Protein AF-A0A959E9D9-F1 (afdb_monomer_lite)

Foldseek 3Di:
DDPPDDPQLVVCVQVVVFAPDDDPPDPDGGRQVNWDKDKFAQDPDDCSQQWIKIWTDDPVQDDPFAGKIFIWGDDPPHIDTDKIFGFYWDDWADDVPDPDTKTWGWGWDDFPDDLPPPPGGFTKIWTWIWDQDPVVRFTATDWTDWIATPNDTGDCVPVTVVVNVVVRVPNPRMD

Structure (mmCIF, N/CA/C/O backbone):
data_AF-A0A959E9D9-F1
#
_entry.id   AF-A0A959E9D9-F1
#
loop_
_atom_site.group_PDB
_atom_site.id
_atom_site.type_symbol
_atom_site.label_atom_id
_atom_site.label_alt_id
_atom_site.label_comp_id
_atom_site.label_asym_id
_atom_site.label_entity_id
_atom_site.label_seq_id
_atom_site.pdbx_PDB_ins_code
_atom_site.Cartn_x
_atom_site.Cartn_y
_atom_site.Cartn_z
_atom_site.occupancy
_atom_site.B_iso_or_equiv
_atom_site.auth_seq_id
_atom_site.auth_comp_id
_atom_site.auth_asym_id
_atom_site.auth_atom_id
_atom_site.pdbx_PDB_model_num
ATOM 1 N N . MET A 1 1 ? -33.195 13.379 8.099 1.00 30.41 1 MET A N 1
ATOM 2 C CA . MET A 1 1 ? -32.981 11.938 7.847 1.00 30.41 1 MET A CA 1
ATOM 3 C C . MET A 1 1 ? -31.509 11.658 8.097 1.00 30.41 1 MET A C 1
ATOM 5 O O . MET A 1 1 ? -30.686 12.146 7.337 1.00 30.41 1 MET A O 1
ATOM 9 N N . ALA A 1 2 ? -31.163 11.008 9.209 1.00 30.78 2 ALA A N 1
ATOM 10 C CA . ALA A 1 2 ? -29.774 10.688 9.528 1.00 30.78 2 ALA A CA 1
ATOM 11 C C . ALA A 1 2 ? -29.370 9.445 8.725 1.00 30.78 2 ALA A C 1
ATOM 13 O O . ALA A 1 2 ? -29.874 8.355 8.986 1.00 30.78 2 ALA A O 1
ATOM 14 N N . GLN A 1 3 ? -28.518 9.611 7.712 1.00 37.19 3 GLN A N 1
ATOM 15 C CA . GLN A 1 3 ? -27.861 8.474 7.079 1.00 37.19 3 GLN A CA 1
ATOM 16 C C . GLN A 1 3 ? -26.913 7.870 8.116 1.00 37.19 3 GLN A C 1
ATOM 18 O O . GLN A 1 3 ? -25.918 8.484 8.489 1.00 37.19 3 GLN A O 1
ATOM 23 N N . THR A 1 4 ? -27.235 6.679 8.616 1.00 38.19 4 THR A N 1
ATOM 24 C CA . THR A 1 4 ? -26.254 5.803 9.258 1.00 38.19 4 THR A CA 1
ATOM 25 C C . THR A 1 4 ? -25.116 5.591 8.268 1.00 38.19 4 THR A C 1
ATOM 27 O O . THR A 1 4 ? -25.266 4.831 7.313 1.00 38.19 4 THR A O 1
ATOM 30 N N . GLY A 1 5 ? -24.005 6.306 8.455 1.00 55.31 5 GLY A N 1
ATOM 31 C CA . GLY A 1 5 ? -22.791 6.085 7.680 1.00 55.31 5 GLY A CA 1
ATOM 32 C C . GLY A 1 5 ? -22.364 4.622 7.783 1.00 55.31 5 GLY A C 1
ATOM 33 O O . GLY A 1 5 ? -22.582 3.972 8.814 1.00 55.31 5 GLY A O 1
ATOM 34 N N . SER A 1 6 ? -21.773 4.108 6.704 1.00 78.69 6 SER A N 1
ATOM 35 C CA . SER A 1 6 ? -21.147 2.782 6.676 1.00 78.69 6 SER A CA 1
ATOM 36 C C . SER A 1 6 ? -20.211 2.584 7.886 1.00 78.69 6 SER A C 1
ATOM 38 O O . SER A 1 6 ? -19.770 3.557 8.511 1.00 78.69 6 SER A O 1
ATOM 40 N N . PHE A 1 7 ? -19.944 1.334 8.279 1.00 86.00 7 PHE A N 1
ATOM 41 C CA . PHE A 1 7 ? -19.029 1.036 9.393 1.00 86.00 7 PHE A CA 1
ATOM 42 C C . PHE A 1 7 ? -17.689 1.772 9.223 1.00 86.00 7 PHE A C 1
ATOM 44 O O . PHE A 1 7 ? -17.196 2.385 10.167 1.00 86.00 7 PHE A O 1
ATOM 51 N N . GLU A 1 8 ? -17.194 1.803 7.993 1.00 87.62 8 GLU A N 1
ATOM 52 C CA . GLU A 1 8 ? -15.990 2.477 7.541 1.00 87.62 8 GLU A CA 1
ATOM 53 C C . GLU A 1 8 ? -16.077 3.989 7.758 1.00 87.62 8 GLU A C 1
ATOM 55 O O . GLU A 1 8 ? -15.164 4.571 8.329 1.00 87.62 8 GLU A O 1
ATOM 60 N N . SER A 1 9 ? -17.182 4.642 7.389 1.00 87.38 9 SER A N 1
ATOM 61 C CA . SER A 1 9 ? -17.342 6.086 7.615 1.00 87.38 9 SER A CA 1
ATOM 62 C C . SER A 1 9 ? -17.269 6.444 9.101 1.00 87.38 9 SER A C 1
ATOM 64 O O . SER A 1 9 ? -16.521 7.339 9.474 1.00 87.38 9 SER A O 1
ATOM 66 N N . ARG A 1 10 ? -17.980 5.705 9.964 1.00 88.12 10 ARG A N 1
ATOM 67 C CA . ARG A 1 10 ? -17.953 5.945 11.422 1.00 88.12 10 ARG A CA 1
ATOM 68 C C . ARG A 1 10 ? -16.567 5.710 12.016 1.00 88.12 10 ARG A C 1
ATOM 70 O O . ARG A 1 10 ? -16.141 6.434 12.911 1.00 88.12 10 ARG A O 1
ATOM 77 N N . LEU A 1 11 ? -15.871 4.692 11.518 1.00 89.62 11 LEU A N 1
ATOM 78 C CA . LEU A 1 11 ? -14.514 4.386 11.939 1.00 89.62 11 LEU A CA 1
ATOM 79 C C . LEU A 1 11 ? -13.534 5.480 11.494 1.00 89.62 11 LEU A C 1
ATOM 81 O O . LEU A 1 11 ? -12.733 5.929 12.304 1.00 89.62 11 LEU A O 1
ATOM 85 N N . ALA A 1 12 ? -13.637 5.967 10.256 1.00 89.69 12 ALA A N 1
ATOM 86 C CA . ALA A 1 12 ? -12.811 7.061 9.747 1.00 89.69 12 ALA A CA 1
ATOM 87 C C . ALA A 1 12 ? -12.989 8.357 10.557 1.00 89.69 12 ALA A C 1
ATOM 89 O O . ALA A 1 12 ? -11.994 9.009 10.873 1.00 89.69 12 ALA A O 1
ATOM 90 N N . GLU A 1 13 ? -14.225 8.693 10.950 1.00 87.75 13 GLU A N 1
ATOM 91 C CA . GLU A 1 13 ? -14.510 9.817 11.859 1.00 87.75 13 GLU A CA 1
ATOM 92 C C . GLU A 1 13 ? -13.829 9.620 13.213 1.00 87.75 13 GLU A C 1
ATOM 94 O O . GLU A 1 13 ? -13.160 10.522 13.710 1.00 87.75 13 GLU A O 1
ATOM 99 N N . GLN A 1 14 ? -13.963 8.425 13.801 1.00 89.00 14 GLN A N 1
ATOM 100 C CA . GLN A 1 14 ? -13.348 8.100 15.089 1.00 89.00 14 GLN A CA 1
ATOM 101 C C . GLN A 1 14 ? -11.816 8.197 15.039 1.00 89.00 14 GLN A C 1
ATOM 103 O O . GLN A 1 14 ? -11.190 8.574 16.029 1.00 89.00 14 GLN A O 1
ATOM 108 N N . LEU A 1 15 ? -11.216 7.852 13.900 1.00 89.56 15 LEU A N 1
ATOM 109 C CA . LEU A 1 15 ? -9.775 7.931 13.665 1.00 89.56 15 LEU A CA 1
ATOM 110 C C . LEU A 1 15 ? -9.297 9.345 13.296 1.00 89.56 15 LEU A C 1
ATOM 112 O O . LEU A 1 15 ? -8.093 9.555 13.178 1.00 89.56 15 LEU A O 1
ATOM 116 N N . GLY A 1 16 ? -10.211 10.303 13.107 1.00 86.56 16 GLY A N 1
ATOM 117 C CA . GLY A 1 16 ? -9.882 11.666 12.686 1.00 86.56 16 GLY A CA 1
ATOM 118 C C . GLY A 1 16 ? -9.413 11.776 11.232 1.00 86.56 16 GLY A C 1
ATOM 119 O O . GLY A 1 16 ? -8.818 12.783 10.867 1.00 86.56 16 GLY A O 1
ATOM 120 N N . LEU A 1 17 ? -9.676 10.764 10.397 1.00 86.12 17 LEU A N 1
ATOM 121 C CA . LEU A 1 17 ? -9.288 10.745 8.978 1.00 86.12 17 LEU A CA 1
ATOM 122 C C . LEU A 1 17 ? -10.209 11.599 8.097 1.00 86.12 17 LEU A C 1
ATOM 124 O O . LEU A 1 17 ? -9.895 11.902 6.948 1.00 86.12 17 LEU A O 1
ATOM 128 N N . CYS A 1 18 ? -11.362 11.981 8.624 1.00 82.31 18 CYS A N 1
ATOM 129 C CA . CYS A 1 18 ? -12.254 12.961 8.034 1.00 82.31 18 CYS A CA 1
ATOM 130 C C . CYS A 1 18 ? -12.817 13.834 9.148 1.00 82.31 18 CYS A C 1
ATOM 132 O O . CYS A 1 18 ? -13.079 13.373 10.262 1.00 82.31 18 CYS A O 1
ATOM 134 N N . THR A 1 19 ? -12.985 15.113 8.845 1.00 69.06 19 THR A N 1
ATOM 135 C CA . THR A 1 19 ? -13.473 16.114 9.785 1.00 69.06 19 THR A CA 1
ATOM 136 C C . THR A 1 19 ? -14.861 16.540 9.341 1.00 69.06 19 THR A C 1
ATOM 138 O O . THR A 1 19 ? -15.064 16.964 8.211 1.00 69.06 19 THR A O 1
ATOM 141 N N . ASN A 1 20 ? -15.841 16.422 10.238 1.00 64.38 20 ASN A N 1
ATOM 142 C CA . ASN A 1 20 ? -17.192 16.951 10.014 1.00 64.38 20 ASN A CA 1
ATOM 143 C C . ASN A 1 20 ? -17.348 18.389 10.542 1.00 64.38 20 ASN A C 1
ATOM 145 O O . ASN A 1 20 ? -18.356 19.036 10.273 1.00 64.38 20 ASN A O 1
ATOM 149 N N . ASN A 1 21 ? -16.352 18.896 11.276 1.00 57.88 21 ASN A N 1
ATOM 150 C CA . ASN A 1 21 ? -16.367 20.215 11.902 1.00 57.88 21 ASN A CA 1
ATOM 151 C C . ASN A 1 21 ? -15.117 21.009 11.507 1.00 57.88 21 ASN A C 1
ATOM 153 O O . ASN A 1 21 ? -14.018 20.458 11.485 1.00 57.88 21 ASN A O 1
ATOM 157 N N . ARG A 1 22 ? -15.284 22.314 11.258 1.00 53.88 22 ARG A N 1
ATOM 158 C CA . ARG A 1 22 ? -14.167 23.255 11.083 1.00 53.88 22 ARG A CA 1
ATOM 159 C C . ARG A 1 22 ? -13.361 23.326 12.378 1.00 53.88 22 ARG A C 1
ATOM 161 O O . ARG A 1 22 ? -13.858 23.837 13.380 1.00 53.88 22 ARG A O 1
ATOM 168 N N . THR A 1 23 ? -12.125 22.844 12.370 1.00 50.72 23 THR A N 1
ATOM 169 C CA . THR A 1 23 ? -11.137 23.208 13.394 1.00 50.72 23 THR A CA 1
ATOM 170 C C . 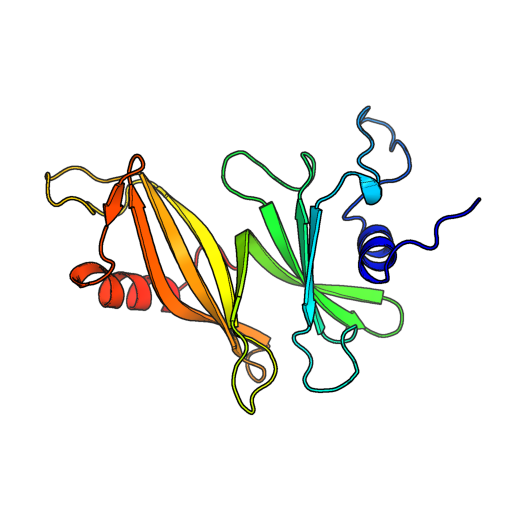THR A 1 23 ? -10.549 24.577 13.064 1.00 50.72 23 THR A C 1
ATOM 172 O O . THR A 1 23 ? -10.254 24.868 11.906 1.00 50.72 23 THR A O 1
ATOM 175 N N . ALA A 1 24 ? -10.398 25.436 14.075 1.00 40.12 24 ALA A N 1
ATOM 176 C CA . ALA A 1 24 ? -9.876 26.790 13.905 1.00 40.12 24 ALA A CA 1
ATOM 177 C C . ALA A 1 24 ? -8.506 26.770 13.198 1.00 40.12 24 ALA A C 1
ATOM 179 O O . ALA A 1 24 ? -7.568 26.149 13.692 1.00 40.12 24 ALA A O 1
ATOM 180 N N . GLY A 1 25 ? -8.409 27.440 12.044 1.00 53.47 25 GLY A N 1
ATOM 181 C CA . GLY A 1 25 ? -7.183 27.544 11.240 1.00 53.47 25 GLY A CA 1
ATOM 182 C C . GLY A 1 25 ? -7.201 26.796 9.901 1.00 53.47 25 GLY A C 1
ATOM 183 O O . GLY A 1 25 ? -6.337 27.070 9.077 1.00 53.47 25 GLY A O 1
ATOM 184 N N . ASN A 1 26 ? -8.188 25.926 9.649 1.00 49.91 26 ASN A N 1
ATOM 185 C CA . ASN A 1 26 ? -8.424 25.311 8.337 1.00 49.91 26 ASN A CA 1
ATOM 186 C C . ASN A 1 26 ? -9.876 25.553 7.899 1.00 49.91 26 ASN A C 1
ATOM 188 O O . ASN A 1 26 ? -10.818 25.093 8.544 1.00 49.91 26 ASN A O 1
ATOM 192 N N . ASP A 1 27 ? -10.062 26.271 6.789 1.00 56.91 27 ASP A N 1
ATOM 193 C CA . ASP A 1 27 ? -11.394 26.598 6.253 1.00 56.91 27 ASP A CA 1
ATOM 194 C C . ASP A 1 27 ? -12.063 25.437 5.500 1.00 56.91 27 ASP A C 1
ATOM 196 O O . ASP A 1 27 ? -13.257 25.503 5.186 1.00 56.91 27 ASP A O 1
ATOM 200 N N . TYR A 1 28 ? -11.316 24.364 5.236 1.00 57.44 28 TYR A N 1
ATOM 201 C CA . TYR A 1 28 ? -11.793 23.198 4.503 1.00 57.44 28 TYR A CA 1
ATOM 202 C C . TYR A 1 28 ? -12.196 22.080 5.468 1.00 57.44 28 TYR A C 1
ATOM 204 O O . TYR A 1 28 ? -11.437 21.681 6.345 1.00 57.44 28 TYR A O 1
ATOM 212 N N . VAL A 1 29 ? -13.430 21.603 5.306 1.00 70.06 29 VAL A N 1
ATOM 213 C CA . VAL A 1 29 ? -14.004 20.458 6.021 1.00 70.06 29 VAL A CA 1
ATOM 214 C C . VAL A 1 29 ? -14.207 19.373 4.985 1.00 70.06 29 VAL A C 1
ATOM 216 O O . VAL A 1 29 ? -14.936 19.598 4.017 1.00 70.06 29 VAL A O 1
ATOM 219 N N . TYR A 1 30 ? -13.589 18.215 5.193 1.00 75.56 30 TYR A N 1
ATOM 220 C CA . TYR A 1 30 ? -13.782 17.053 4.333 1.00 75.56 30 TYR A CA 1
ATOM 221 C C . TYR A 1 30 ? -14.583 16.005 5.105 1.00 75.56 30 TYR A C 1
ATOM 223 O O . TYR A 1 30 ? -13.992 15.134 5.756 1.00 75.56 30 TYR A O 1
ATOM 231 N N . PRO A 1 31 ? -15.929 16.092 5.076 1.00 80.25 31 PRO A N 1
ATOM 232 C CA . PRO A 1 31 ? -16.764 15.091 5.717 1.00 80.25 31 PRO A CA 1
ATOM 233 C C . PRO A 1 31 ? -16.515 13.735 5.061 1.00 80.25 31 PRO A C 1
ATOM 235 O O . PRO A 1 31 ? -16.206 13.654 3.872 1.00 80.25 31 PRO A O 1
ATOM 238 N N . CYS A 1 32 ? -16.699 12.643 5.801 1.00 81.62 32 CYS A N 1
ATOM 239 C CA . CYS A 1 32 ? -16.374 11.310 5.281 1.00 81.62 32 CYS A CA 1
ATOM 240 C C . CYS A 1 32 ? -17.194 10.914 4.048 1.00 81.62 32 CYS A C 1
ATOM 242 O O . CYS A 1 32 ? -16.777 10.043 3.293 1.00 81.62 32 CYS A O 1
ATOM 244 N N . SER A 1 33 ? -18.341 11.560 3.821 1.00 79.75 33 SER A N 1
ATOM 245 C CA . SER A 1 33 ? -19.141 11.419 2.600 1.00 79.75 33 SER A CA 1
ATOM 246 C C . SER A 1 33 ? -18.443 11.944 1.338 1.00 79.75 33 SER A C 1
ATOM 248 O O . SER A 1 33 ? -18.842 11.582 0.235 1.00 79.75 33 SER A O 1
ATOM 250 N N . GLN A 1 34 ? -17.420 12.787 1.487 1.00 81.19 34 GLN A N 1
ATOM 251 C CA . GLN A 1 34 ? -16.591 13.325 0.405 1.00 81.19 34 GLN A CA 1
ATOM 252 C C . GLN A 1 34 ? -15.221 12.639 0.308 1.00 81.19 34 GLN A C 1
ATOM 254 O O . GLN A 1 34 ? -14.480 12.886 -0.642 1.00 81.19 34 GLN A O 1
ATOM 259 N N . CYS A 1 35 ? -14.883 11.765 1.258 1.00 84.50 35 CYS A N 1
ATOM 260 C CA . CYS A 1 35 ? -13.661 10.972 1.218 1.00 84.50 35 CYS A CA 1
ATOM 261 C C . CYS A 1 35 ? -13.908 9.653 0.482 1.00 84.50 35 CYS A C 1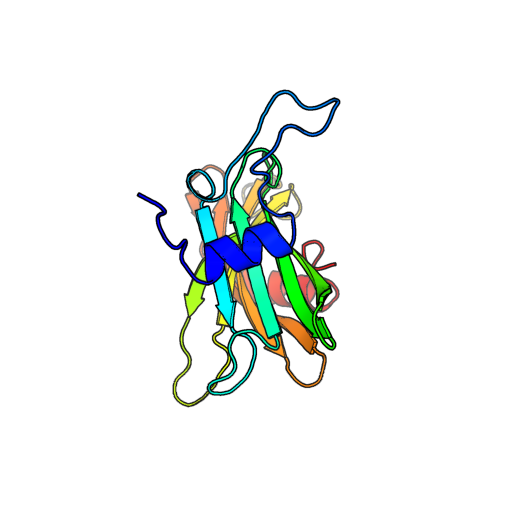
ATOM 263 O O . CYS A 1 35 ? -14.923 8.990 0.688 1.00 84.50 35 CYS A O 1
ATOM 265 N N . THR A 1 36 ? -12.938 9.204 -0.317 1.00 88.69 36 THR A N 1
ATOM 266 C CA . THR A 1 36 ? -12.924 7.795 -0.742 1.00 88.69 36 THR A CA 1
ATOM 267 C C . THR A 1 36 ? -12.220 6.983 0.333 1.00 88.69 36 THR A C 1
ATOM 269 O O . THR A 1 36 ? -11.016 7.134 0.525 1.00 88.69 36 THR A O 1
ATOM 272 N N . LEU A 1 37 ? -12.963 6.134 1.038 1.00 89.50 37 LEU A N 1
ATOM 273 C CA . LEU A 1 37 ? -12.425 5.301 2.111 1.00 89.50 37 LEU A CA 1
ATOM 274 C C . LEU A 1 37 ? -12.104 3.903 1.583 1.00 89.50 37 LEU A C 1
ATOM 276 O O . LEU A 1 37 ? -12.952 3.253 0.975 1.00 89.50 37 LEU A O 1
ATOM 280 N N . GLN A 1 38 ? -10.887 3.438 1.837 1.00 93.19 38 GLN A N 1
ATOM 281 C CA . GLN A 1 38 ? -10.482 2.052 1.638 1.00 93.19 38 GLN A CA 1
ATOM 282 C C . GLN A 1 38 ? -10.291 1.406 3.003 1.00 93.19 38 GLN A C 1
ATOM 284 O O . GLN A 1 38 ? -9.594 1.951 3.859 1.00 93.19 38 GLN A O 1
ATOM 289 N N . PHE A 1 39 ? -10.907 0.244 3.197 1.00 92.62 39 PHE A N 1
ATOM 290 C CA . PHE A 1 39 ? -10.815 -0.538 4.421 1.00 92.62 39 PHE A CA 1
ATOM 291 C C . PHE A 1 39 ? -10.446 -1.977 4.072 1.00 92.62 39 PHE A C 1
ATOM 293 O O . PHE A 1 39 ? -11.105 -2.620 3.254 1.00 92.62 39 PHE A O 1
ATOM 300 N N . VAL A 1 40 ? -9.397 -2.495 4.707 1.00 91.50 40 VAL A N 1
ATOM 301 C CA . VAL A 1 40 ? -8.967 -3.886 4.548 1.00 91.50 40 VAL A CA 1
ATOM 302 C C . VAL A 1 40 ? -8.769 -4.492 5.922 1.00 91.50 40 VAL A C 1
ATOM 304 O O . VAL A 1 40 ? -7.872 -4.091 6.661 1.00 91.50 40 VAL A O 1
ATOM 307 N N . SER A 1 41 ? -9.571 -5.499 6.259 1.00 91.31 41 SER A N 1
ATOM 308 C CA . SER A 1 41 ? -9.333 -6.250 7.486 1.00 91.31 41 SER A CA 1
ATOM 309 C C . SER A 1 41 ? -8.066 -7.099 7.367 1.00 91.31 41 SER A C 1
ATOM 311 O O . SER A 1 41 ? -7.878 -7.833 6.393 1.00 91.31 41 SER A O 1
ATOM 313 N N . LEU A 1 42 ? -7.208 -6.995 8.380 1.00 90.38 42 LEU A N 1
ATOM 314 C CA . LEU A 1 42 ? -5.978 -7.775 8.522 1.00 90.38 42 LEU A CA 1
ATOM 315 C C . LEU A 1 42 ? -6.090 -8.847 9.612 1.00 90.38 42 LEU A C 1
ATOM 317 O O . LEU A 1 42 ? -5.222 -9.716 9.728 1.00 90.38 42 LEU A O 1
ATOM 321 N N . SER A 1 43 ? -7.161 -8.801 10.401 1.00 84.19 43 SER A N 1
ATOM 322 C CA . SER A 1 43 ? -7.506 -9.846 11.354 1.00 84.19 43 SER A CA 1
ATOM 323 C C . SER A 1 43 ? -7.992 -11.106 10.637 1.00 84.19 43 SER A C 1
ATOM 325 O O . SER A 1 43 ? -8.838 -11.023 9.745 1.00 84.19 43 SER A O 1
ATOM 327 N N . PRO A 1 44 ? -7.529 -12.299 11.039 1.00 70.81 44 PRO A N 1
ATOM 328 C CA . PRO A 1 44 ? -8.161 -13.539 10.613 1.00 70.81 44 PRO A CA 1
ATOM 329 C C . PRO A 1 44 ? -9.559 -13.679 11.251 1.00 70.81 44 PRO A C 1
ATOM 331 O O . PRO A 1 44 ? -9.724 -13.471 12.452 1.00 70.81 44 PRO A O 1
ATOM 334 N N . GLY A 1 45 ? -10.567 -14.071 10.465 1.00 68.62 45 GLY A N 1
ATOM 335 C CA . GLY A 1 45 ? -11.911 -14.412 10.963 1.00 68.62 45 GLY A CA 1
ATOM 336 C C . GLY A 1 45 ? -12.951 -13.277 10.940 1.00 68.62 45 GLY A C 1
ATOM 337 O O . GLY A 1 45 ? -12.919 -12.407 10.078 1.00 68.62 45 GLY A O 1
ATOM 338 N N . GLN A 1 46 ? -13.926 -13.328 11.862 1.00 65.31 46 GLN A N 1
ATOM 339 C CA . GLN A 1 46 ? -15.133 -12.472 11.877 1.00 65.31 46 GLN A CA 1
ATOM 340 C C . GLN A 1 46 ? -14.993 -11.149 12.657 1.00 65.31 46 GLN A C 1
ATOM 342 O O . GLN A 1 46 ? -15.992 -10.475 12.892 1.00 65.31 46 GLN A O 1
ATOM 347 N N . GLN A 1 47 ? -13.786 -10.767 13.084 1.00 80.12 47 GLN A N 1
ATOM 348 C CA . GLN A 1 47 ? -13.559 -9.532 13.852 1.00 80.12 47 GLN A CA 1
ATOM 349 C C . GLN A 1 47 ? -12.767 -8.510 13.028 1.00 80.12 47 GLN A C 1
ATOM 351 O O . GLN A 1 47 ? -11.568 -8.319 13.265 1.00 80.12 47 GLN A O 1
ATOM 356 N N . PRO A 1 48 ? -13.408 -7.874 12.026 1.00 78.12 48 PRO A N 1
ATOM 357 C CA . PRO A 1 48 ? -12.695 -7.058 11.060 1.00 78.12 48 PRO A CA 1
ATOM 358 C C . PRO A 1 48 ? -12.095 -5.784 11.660 1.00 78.12 48 PRO A C 1
ATOM 360 O O . PRO A 1 48 ? -11.132 -5.258 11.111 1.00 78.12 48 PRO A O 1
ATOM 363 N N . ASP A 1 49 ? -12.628 -5.323 12.792 1.00 82.69 49 ASP A N 1
ATOM 364 C CA . ASP A 1 49 ? -12.254 -4.093 13.486 1.00 82.69 49 ASP A CA 1
ATOM 365 C C . ASP A 1 49 ? -11.028 -4.240 14.403 1.00 82.69 49 ASP A C 1
ATOM 367 O O . ASP A 1 49 ? -10.503 -3.245 14.883 1.00 82.69 49 ASP A O 1
ATOM 371 N N . GLN A 1 50 ? -10.537 -5.453 14.669 1.00 90.31 50 GLN A N 1
ATOM 372 C CA . GLN A 1 50 ? -9.419 -5.647 15.609 1.00 90.31 50 GLN A CA 1
ATOM 373 C C . GLN A 1 50 ? -8.068 -5.199 15.040 1.00 90.31 50 GLN A C 1
ATOM 375 O O . GLN A 1 50 ? -7.224 -4.668 15.766 1.00 90.31 50 GLN A O 1
ATOM 380 N N . LEU A 1 51 ? -7.860 -5.421 13.745 1.00 92.19 51 LEU A N 1
ATOM 381 C CA . LEU A 1 51 ? -6.645 -5.079 13.025 1.00 92.19 51 LEU A CA 1
ATOM 382 C C . LEU A 1 51 ? -7.011 -4.857 11.560 1.00 92.19 51 LEU A C 1
ATOM 384 O O . LEU A 1 51 ? -7.519 -5.765 10.898 1.00 92.19 51 LEU A O 1
ATOM 388 N N . PHE A 1 52 ? -6.758 -3.660 11.053 1.00 93.56 52 PHE A N 1
ATOM 389 C CA . PHE A 1 52 ? -7.152 -3.278 9.703 1.00 93.56 52 PHE A CA 1
ATOM 390 C C . PHE A 1 52 ? -6.215 -2.221 9.137 1.00 93.56 52 PHE A C 1
ATOM 392 O O . PHE A 1 52 ? -5.616 -1.452 9.881 1.00 93.56 52 PHE A O 1
ATOM 399 N N . LEU A 1 53 ? -6.113 -2.178 7.816 1.00 94.25 53 LEU A N 1
ATOM 400 C CA . LEU A 1 53 ? -5.578 -1.044 7.078 1.00 94.25 53 LEU A CA 1
ATOM 401 C C . LEU A 1 53 ? -6.735 -0.120 6.699 1.00 94.25 53 LEU A C 1
ATOM 403 O O . LEU A 1 53 ? -7.771 -0.593 6.222 1.00 94.25 53 LEU A O 1
ATOM 407 N N . MET A 1 54 ? -6.531 1.184 6.859 1.00 94.06 54 MET A N 1
ATOM 408 C CA . MET A 1 54 ? -7.449 2.204 6.376 1.00 94.06 54 MET A CA 1
ATOM 409 C C . MET A 1 54 ? -6.707 3.302 5.618 1.00 94.06 54 MET A C 1
ATOM 411 O O . MET A 1 54 ? -5.715 3.830 6.108 1.00 94.06 54 MET A O 1
ATOM 415 N N . GLU A 1 55 ? -7.200 3.657 4.436 1.00 93.38 55 GLU A N 1
ATOM 416 C CA . GLU A 1 55 ? -6.755 4.825 3.669 1.00 93.38 55 GLU A CA 1
ATOM 417 C C . GLU A 1 55 ? -7.973 5.713 3.421 1.00 93.38 55 GLU A C 1
ATOM 419 O O . GLU A 1 55 ? -8.989 5.253 2.896 1.00 93.38 55 GLU A O 1
ATOM 424 N N . ALA A 1 56 ? -7.877 6.984 3.799 1.00 89.94 56 ALA A N 1
ATOM 425 C CA . ALA A 1 56 ? -8.875 7.986 3.460 1.00 89.94 56 ALA A CA 1
ATOM 426 C C . ALA A 1 56 ? -8.305 8.885 2.370 1.00 89.94 56 ALA A C 1
ATOM 428 O O . ALA A 1 56 ? -7.318 9.580 2.590 1.00 89.94 56 ALA A O 1
ATOM 429 N N . ARG A 1 57 ? -8.920 8.888 1.187 1.00 88.81 57 ARG A N 1
ATOM 430 C CA . ARG A 1 57 ? -8.525 9.809 0.124 1.00 88.81 57 ARG A CA 1
ATO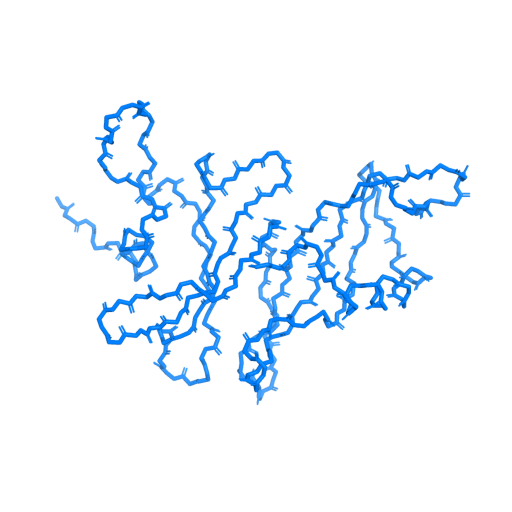M 431 C C . ARG A 1 57 ? -9.300 11.098 0.234 1.00 88.81 57 ARG A C 1
ATOM 433 O O . ARG A 1 57 ? -10.494 11.135 -0.069 1.00 88.81 57 ARG A O 1
ATOM 440 N N . SER A 1 58 ? -8.590 12.136 0.633 1.00 83.44 58 SER A N 1
ATOM 441 C CA . SER A 1 58 ? -9.045 13.518 0.645 1.00 83.44 58 SER A CA 1
ATOM 442 C C . SER A 1 58 ? -7.835 14.436 0.459 1.00 83.44 58 SER A C 1
ATOM 444 O O . SER A 1 58 ? -6.705 13.986 0.655 1.00 83.44 58 SER A O 1
ATOM 446 N N . PRO A 1 59 ? -8.036 15.716 0.115 1.00 81.06 59 PRO A N 1
ATOM 447 C CA . PRO A 1 59 ? -6.939 16.681 0.059 1.00 81.06 59 PRO A CA 1
ATOM 448 C C . PRO A 1 59 ? -6.134 16.796 1.367 1.00 81.06 59 PRO A C 1
ATOM 450 O O . PRO A 1 59 ? -4.948 17.091 1.311 1.00 81.06 59 PRO A O 1
ATOM 453 N N . ASP A 1 60 ? -6.741 16.505 2.523 1.00 78.69 60 ASP A N 1
ATOM 454 C CA . ASP A 1 60 ? -6.054 16.528 3.827 1.00 78.69 60 ASP A CA 1
ATOM 455 C C . ASP A 1 60 ? -5.159 15.305 4.074 1.00 78.69 60 ASP A C 1
ATOM 457 O O . ASP A 1 60 ? -4.193 15.381 4.829 1.00 78.69 60 ASP A O 1
ATOM 461 N N . ASN A 1 61 ? -5.467 14.170 3.444 1.00 79.38 61 ASN A N 1
ATOM 462 C CA . ASN A 1 61 ? -4.750 12.907 3.648 1.00 79.38 61 ASN A CA 1
ATOM 463 C C . ASN A 1 61 ? -3.907 12.492 2.431 1.00 79.38 61 ASN A C 1
ATOM 465 O O . ASN A 1 61 ? -3.252 11.446 2.461 1.00 79.38 61 ASN A O 1
ATOM 469 N N . CYS A 1 62 ? -3.932 13.287 1.357 1.00 85.12 62 CYS A N 1
ATOM 470 C CA . CYS A 1 62 ? -3.249 13.007 0.101 1.00 85.12 62 CYS A CA 1
ATOM 471 C C . CYS A 1 62 ? -2.478 14.224 -0.409 1.00 85.12 62 CYS A C 1
ATOM 473 O O . CYS A 1 62 ? -2.987 15.339 -0.443 1.00 85.12 62 CYS A O 1
ATOM 475 N N . GLY A 1 63 ? -1.266 13.979 -0.898 1.00 80.44 63 GLY A N 1
ATOM 476 C CA . GLY A 1 63 ? -0.475 14.937 -1.660 1.00 80.44 63 GLY A CA 1
ATOM 477 C C . GLY A 1 63 ? -0.256 14.473 -3.098 1.00 80.44 63 GLY A C 1
ATOM 478 O O . GLY A 1 63 ? -0.743 13.431 -3.530 1.00 80.44 63 GLY A O 1
ATOM 479 N N . SER A 1 64 ? 0.560 15.213 -3.846 1.00 73.81 64 SER A N 1
ATOM 480 C CA . SER A 1 64 ? 0.897 14.886 -5.242 1.00 73.81 64 SER A CA 1
ATOM 481 C C . SER A 1 64 ? 1.622 13.541 -5.420 1.00 73.81 64 SER A C 1
ATOM 483 O O . SER A 1 64 ? 1.669 13.011 -6.531 1.00 73.81 64 SER A O 1
ATOM 485 N N . GLY A 1 65 ? 2.194 12.983 -4.347 1.00 72.00 65 GLY A N 1
ATOM 486 C CA . GLY A 1 65 ? 2.946 11.724 -4.360 1.00 72.00 65 GLY A CA 1
ATOM 487 C C . GLY A 1 65 ? 2.180 10.486 -3.883 1.00 72.00 65 GLY A C 1
ATOM 488 O O . GLY A 1 65 ? 2.680 9.380 -4.080 1.00 72.00 65 GLY A O 1
ATOM 489 N N . GLY A 1 66 ? 1.003 10.644 -3.269 1.00 85.88 66 GLY A N 1
ATOM 490 C CA . GLY A 1 66 ? 0.317 9.549 -2.580 1.00 85.88 66 GLY A CA 1
ATOM 491 C C . GLY A 1 66 ? -0.647 10.023 -1.497 1.00 85.88 66 GLY A C 1
ATOM 492 O O . GLY A 1 66 ? -0.671 11.199 -1.133 1.00 85.88 66 GLY A O 1
ATOM 493 N N . CYS A 1 67 ? -1.411 9.078 -0.970 1.00 88.50 67 CYS A N 1
ATOM 494 C CA . CYS A 1 67 ? -2.197 9.188 0.247 1.00 88.50 67 CYS A CA 1
ATOM 495 C C . CYS A 1 67 ? -1.536 8.394 1.377 1.00 88.50 67 CYS A C 1
ATOM 497 O O . CYS A 1 67 ? -0.780 7.446 1.135 1.00 88.50 67 CYS A O 1
ATOM 499 N N . THR A 1 68 ? -1.843 8.765 2.616 1.00 86.62 68 THR A N 1
ATOM 500 C CA . THR A 1 68 ? -1.442 7.963 3.772 1.00 86.62 68 THR A CA 1
ATOM 501 C C . THR A 1 68 ? -2.478 6.870 4.023 1.00 86.62 68 THR A C 1
ATOM 503 O O . THR A 1 68 ? -3.651 7.152 4.270 1.00 86.62 68 THR A O 1
ATOM 506 N N . GLY A 1 69 ? -2.046 5.614 3.964 1.00 91.88 69 GLY A N 1
ATOM 507 C CA . GLY A 1 69 ? -2.783 4.478 4.512 1.00 91.88 69 GLY A CA 1
ATOM 508 C C . GLY A 1 69 ? -2.184 4.080 5.854 1.00 91.88 69 GLY A C 1
ATOM 509 O O . GLY A 1 69 ? -0.968 4.061 5.992 1.00 91.88 69 GLY A O 1
ATOM 510 N N . THR A 1 70 ? -2.991 3.728 6.845 1.00 93.75 70 THR A N 1
ATOM 511 C CA . THR A 1 70 ? -2.487 3.375 8.178 1.00 93.75 70 THR A CA 1
ATOM 512 C C . THR A 1 70 ? -3.101 2.073 8.659 1.00 93.75 70 THR A C 1
ATOM 514 O O . THR A 1 70 ? -4.308 1.847 8.558 1.00 93.75 70 THR A O 1
ATOM 517 N N . VAL A 1 71 ? -2.256 1.189 9.184 1.00 93.94 71 VAL A N 1
ATOM 518 C CA . VAL A 1 71 ? -2.689 -0.000 9.909 1.00 93.94 71 VAL A CA 1
ATOM 519 C C . VAL A 1 71 ? -3.029 0.403 11.327 1.00 93.94 71 VAL A C 1
ATOM 521 O O . VAL A 1 71 ? -2.182 0.927 12.045 1.00 93.94 71 VAL A O 1
ATOM 524 N N . TYR A 1 72 ? -4.244 0.103 11.751 1.00 94.62 72 TYR A N 1
ATOM 525 C CA . TYR A 1 72 ? -4.714 0.332 13.103 1.00 94.62 72 TYR A CA 1
ATOM 526 C C . TYR A 1 72 ? -4.950 -0.990 13.813 1.00 94.62 72 TYR A C 1
ATOM 528 O O . TYR A 1 72 ? -5.429 -1.961 13.224 1.00 94.62 72 TYR A O 1
ATOM 536 N N . ARG A 1 73 ? -4.644 -1.008 15.109 1.00 93.44 73 ARG A N 1
ATOM 537 C CA . ARG A 1 73 ? -5.015 -2.086 16.024 1.00 93.44 73 ARG A CA 1
ATOM 538 C C . ARG A 1 73 ? -5.934 -1.557 17.104 1.00 93.44 73 ARG A C 1
ATOM 540 O O . ARG A 1 73 ? -5.659 -0.515 17.696 1.00 93.44 73 ARG A O 1
ATOM 547 N N . LYS A 1 74 ? -6.981 -2.311 17.414 1.00 93.06 74 LYS A N 1
ATOM 548 C CA . LYS A 1 74 ? -7.849 -2.027 18.551 1.00 93.06 74 LYS A CA 1
ATOM 549 C C . LYS A 1 74 ? -7.115 -2.289 19.867 1.00 93.06 74 LYS A C 1
ATOM 551 O O . LYS A 1 74 ? -6.568 -3.368 20.085 1.00 93.06 74 LYS A O 1
ATOM 556 N N . GLN A 1 75 ? -7.129 -1.311 20.765 1.00 91.44 75 GLN A N 1
ATOM 557 C CA . GLN A 1 75 ? -6.658 -1.442 22.140 1.00 91.44 75 GLN A CA 1
ATOM 558 C C . GLN A 1 75 ? -7.742 -0.915 23.084 1.00 91.44 75 GLN A C 1
ATOM 560 O O . GLN A 1 75 ? -7.985 0.287 23.200 1.00 91.44 75 GLN A O 1
ATOM 565 N N . GLY A 1 76 ? -8.443 -1.839 23.744 1.00 89.75 76 GLY A N 1
ATOM 566 C CA . GLY A 1 76 ? -9.618 -1.503 24.545 1.00 89.75 76 GLY A CA 1
ATOM 567 C C . GLY A 1 76 ? -10.725 -0.885 23.683 1.00 89.75 76 GLY A C 1
ATOM 568 O O . GLY A 1 76 ? -11.291 -1.555 22.819 1.00 89.75 76 GLY A O 1
ATOM 569 N N . LYS A 1 77 ? -11.043 0.390 23.937 1.00 88.69 77 LYS A N 1
ATOM 570 C CA . LYS A 1 77 ? -12.066 1.160 23.201 1.00 88.69 77 LYS A CA 1
ATOM 571 C C . LYS A 1 77 ? -11.487 2.081 22.116 1.00 88.69 77 LYS A C 1
ATOM 573 O O . LYS A 1 77 ? -12.260 2.732 21.418 1.00 88.69 77 LYS A O 1
ATOM 578 N N . SER A 1 78 ? -10.164 2.128 21.980 1.00 91.44 78 SER A N 1
ATOM 579 C CA . SER A 1 78 ? -9.456 3.024 21.061 1.00 91.44 78 SER A CA 1
ATOM 580 C C . SER A 1 78 ? -8.691 2.236 20.001 1.00 91.44 78 SER A C 1
ATOM 582 O O . SER A 1 78 ? -8.549 1.016 20.100 1.00 91.44 78 SER A O 1
ATOM 584 N N . TYR A 1 79 ? -8.175 2.941 18.997 1.00 94.50 79 TYR A N 1
ATOM 585 C CA . TYR A 1 79 ? -7.321 2.381 17.955 1.00 94.50 79 TYR A CA 1
ATOM 586 C C . TYR A 1 79 ? -5.943 3.033 18.001 1.00 94.50 79 TYR A C 1
ATOM 588 O O . TYR A 1 79 ? -5.841 4.245 18.176 1.00 94.50 79 TYR A O 1
ATOM 596 N N . ILE A 1 80 ? -4.891 2.234 17.830 1.00 93.81 80 ILE A N 1
ATOM 597 C CA . ILE A 1 80 ? -3.508 2.711 17.750 1.00 93.81 80 ILE A CA 1
ATOM 598 C C . ILE A 1 80 ? -2.966 2.450 16.351 1.00 93.81 80 ILE A C 1
ATOM 600 O O . ILE A 1 80 ? -3.040 1.318 15.865 1.00 93.81 80 ILE A O 1
ATOM 604 N N . ALA A 1 81 ? -2.372 3.475 15.740 1.00 92.38 81 ALA A N 1
ATOM 605 C CA . ALA A 1 81 ? -1.610 3.348 14.503 1.00 92.38 81 ALA A CA 1
ATOM 606 C C . ALA A 1 81 ? -0.371 2.459 14.721 1.00 92.38 81 ALA A C 1
ATOM 608 O O . ALA A 1 81 ? 0.402 2.672 15.651 1.00 92.38 81 ALA A O 1
ATOM 609 N N . GLN A 1 82 ? -0.209 1.434 13.893 1.00 91.06 82 GLN A N 1
ATOM 610 C CA . GLN A 1 82 ? 0.888 0.464 13.959 1.00 91.06 82 GLN A CA 1
ATOM 611 C C . GLN A 1 82 ? 1.944 0.731 12.889 1.00 91.06 82 GLN A C 1
ATOM 613 O O . GLN A 1 82 ? 3.136 0.596 13.140 1.00 91.06 82 GLN A O 1
ATOM 618 N N . THR A 1 83 ? 1.499 1.051 11.678 1.00 89.56 83 THR A N 1
ATOM 619 C CA . THR A 1 83 ? 2.356 1.214 10.502 1.00 89.56 83 THR A CA 1
ATOM 620 C C . THR A 1 83 ? 1.635 2.098 9.506 1.00 89.56 83 THR A C 1
ATOM 622 O O . THR A 1 83 ? 0.432 1.928 9.301 1.00 89.56 83 THR A O 1
ATOM 625 N N . ASN A 1 84 ? 2.360 3.002 8.869 1.00 89.44 84 ASN A N 1
ATOM 626 C CA . ASN A 1 84 ? 1.856 3.867 7.820 1.00 89.44 84 ASN A CA 1
ATOM 627 C C . ASN A 1 84 ? 2.411 3.444 6.461 1.00 89.44 84 ASN A C 1
ATOM 629 O O . ASN A 1 84 ? 3.487 2.863 6.346 1.00 89.44 84 ASN A O 1
ATOM 633 N N . PHE A 1 85 ? 1.635 3.756 5.437 1.00 89.50 85 PHE A N 1
ATOM 634 C CA . PHE A 1 85 ? 1.885 3.526 4.029 1.00 89.50 85 PHE A CA 1
ATOM 635 C C . PHE A 1 85 ? 1.793 4.866 3.337 1.00 89.50 85 PHE A C 1
ATOM 637 O O . PHE A 1 85 ? 0.822 5.588 3.548 1.00 89.50 85 PHE A O 1
ATOM 644 N N . PHE A 1 86 ? 2.747 5.167 2.467 1.00 88.81 86 PHE A N 1
ATOM 645 C CA . PHE A 1 86 ? 2.629 6.308 1.571 1.00 88.81 86 PHE A CA 1
ATOM 646 C C . PHE A 1 86 ? 2.527 5.843 0.122 1.00 88.81 86 PHE A C 1
ATOM 648 O O . PHE A 1 86 ? 3.460 5.252 -0.419 1.00 88.81 86 PHE A O 1
ATOM 655 N N . GLY A 1 87 ? 1.389 6.097 -0.518 1.00 90.56 87 GLY A N 1
ATOM 656 C CA . GLY A 1 87 ? 1.119 5.695 -1.897 1.00 90.56 87 GLY A CA 1
ATOM 657 C C . GLY A 1 87 ? -0.375 5.725 -2.194 1.00 90.56 87 GLY A C 1
ATOM 658 O O . GLY A 1 87 ? -1.132 6.395 -1.509 1.00 90.56 87 GLY A O 1
ATOM 659 N N . TYR A 1 88 ? -0.824 4.999 -3.208 1.00 91.06 88 TYR A N 1
ATOM 660 C CA . TYR A 1 88 ? -2.252 4.861 -3.489 1.00 91.06 88 TYR A CA 1
ATOM 661 C C . TYR A 1 88 ? -2.667 3.399 -3.405 1.00 91.06 88 TYR A C 1
ATOM 663 O O . TYR A 1 88 ? -2.142 2.567 -4.146 1.00 91.06 88 TYR A O 1
ATOM 671 N N . PHE A 1 89 ? -3.647 3.087 -2.562 1.00 92.88 89 PHE A N 1
ATOM 672 C CA . PHE A 1 89 ? -4.305 1.782 -2.572 1.00 92.88 89 PHE A CA 1
ATOM 67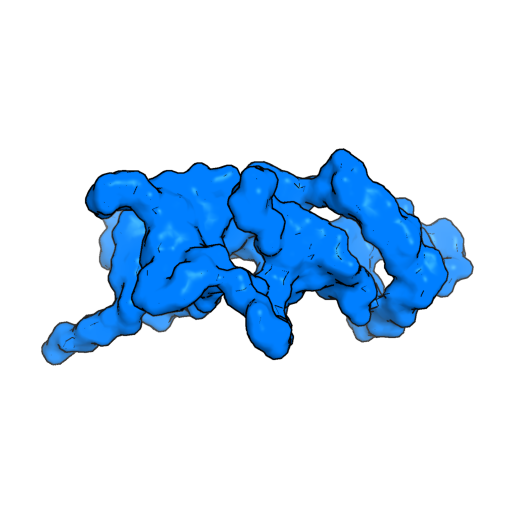3 C C . PHE A 1 89 ? -4.878 1.423 -3.965 1.00 92.88 89 PHE A C 1
ATOM 675 O O . PHE A 1 89 ? -5.747 2.108 -4.499 1.00 92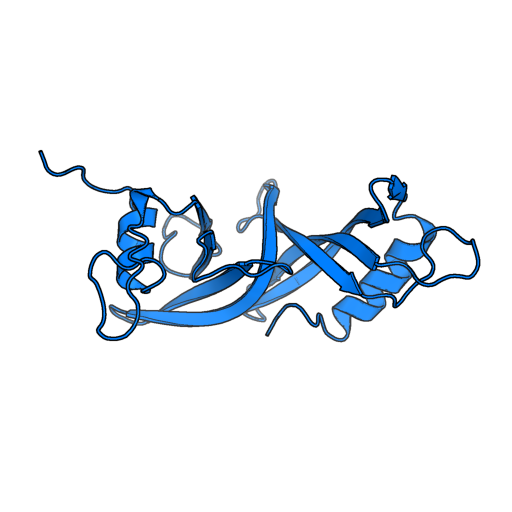.88 89 PHE A O 1
ATOM 682 N N . ASP A 1 90 ? -4.432 0.338 -4.587 1.00 94.19 90 ASP A N 1
ATOM 683 C CA . ASP A 1 90 ? -4.972 -0.099 -5.884 1.00 94.19 90 ASP A CA 1
ATOM 684 C C . ASP A 1 90 ? -6.144 -1.061 -5.669 1.00 94.19 90 ASP A C 1
ATOM 686 O O . ASP A 1 90 ? -7.259 -0.815 -6.127 1.00 94.19 90 ASP A O 1
ATOM 690 N N . ARG A 1 91 ? -5.889 -2.175 -4.971 1.00 94.19 91 ARG A N 1
ATOM 691 C CA . ARG A 1 91 ? -6.866 -3.254 -4.763 1.00 94.19 91 ARG A CA 1
ATOM 692 C C . ARG A 1 91 ? -6.407 -4.270 -3.722 1.00 94.19 91 ARG A C 1
ATOM 694 O O . ARG A 1 91 ? -5.222 -4.370 -3.405 1.00 94.19 91 ARG A O 1
ATOM 701 N N . VAL A 1 92 ? -7.346 -5.111 -3.289 1.00 93.62 92 VAL A N 1
ATOM 702 C CA . VAL A 1 92 ? -7.062 -6.371 -2.586 1.00 93.62 92 VAL A CA 1
ATOM 703 C C . VAL A 1 92 ? -6.901 -7.536 -3.566 1.00 93.62 92 VAL A C 1
ATOM 705 O O . VAL A 1 92 ? -7.545 -7.583 -4.614 1.00 93.62 92 VAL A O 1
ATOM 708 N N . ILE A 1 93 ? -6.073 -8.511 -3.200 1.00 93.50 93 ILE A N 1
ATOM 709 C CA . ILE A 1 93 ? -5.964 -9.813 -3.859 1.00 93.50 93 ILE A CA 1
ATOM 710 C C . ILE A 1 93 ? -6.327 -10.880 -2.824 1.00 93.50 93 ILE A C 1
ATOM 712 O O . ILE A 1 93 ? -5.569 -11.155 -1.889 1.00 93.50 93 ILE A O 1
ATOM 716 N N . ALA A 1 94 ? -7.509 -11.479 -2.987 1.00 88.75 94 ALA A N 1
ATOM 717 C CA . ALA A 1 94 ? -7.968 -12.566 -2.130 1.00 88.75 94 ALA A CA 1
ATOM 718 C C . ALA A 1 94 ? -7.052 -13.792 -2.263 1.00 88.75 94 ALA A C 1
ATOM 720 O O . ALA A 1 94 ? -6.571 -14.115 -3.351 1.00 88.75 94 ALA A O 1
ATOM 721 N N . ARG A 1 95 ? -6.836 -14.501 -1.153 1.00 82.56 95 ARG A N 1
ATOM 722 C CA . ARG A 1 95 ? -6.058 -15.741 -1.126 1.00 82.56 95 ARG A CA 1
ATOM 723 C C . ARG A 1 95 ? -6.971 -16.903 -0.767 1.00 82.56 95 ARG A C 1
ATOM 725 O O . ARG A 1 95 ? -7.673 -16.858 0.239 1.00 82.56 95 ARG A O 1
ATOM 732 N N . SER A 1 96 ? -6.927 -17.965 -1.566 1.00 81.12 96 SER A N 1
ATOM 733 C CA . SER A 1 96 ? -7.632 -19.200 -1.221 1.00 81.12 96 SER A CA 1
ATOM 734 C C . SER A 1 96 ? -7.084 -19.756 0.098 1.00 81.12 96 SER A C 1
ATOM 736 O O . SER A 1 96 ? -5.868 -19.904 0.257 1.00 81.12 96 SER A O 1
ATOM 738 N N . GLY A 1 97 ? -7.976 -19.988 1.063 1.00 76.69 97 GLY A N 1
ATOM 739 C CA . GLY A 1 97 ? -7.649 -20.578 2.364 1.00 76.69 97 GLY A CA 1
ATOM 740 C C . GLY A 1 97 ? -6.771 -19.729 3.290 1.00 76.69 97 GLY A C 1
ATOM 741 O O . GLY A 1 97 ? -6.308 -20.251 4.297 1.00 76.69 97 GLY A O 1
ATOM 742 N N . ASN A 1 98 ? -6.511 -18.453 2.979 1.00 71.38 98 ASN A N 1
ATOM 743 C CA . ASN A 1 98 ? -5.685 -17.584 3.818 1.00 71.38 98 ASN A CA 1
ATOM 744 C C . ASN A 1 98 ? -6.306 -16.192 3.960 1.00 71.38 98 ASN A C 1
ATOM 746 O O . ASN A 1 98 ? -6.443 -15.456 2.987 1.00 71.38 98 ASN A O 1
ATOM 750 N N . THR A 1 99 ? -6.604 -15.812 5.196 1.00 76.25 99 THR A N 1
ATOM 751 C CA . THR A 1 99 ? -6.836 -14.423 5.601 1.00 76.25 99 THR A CA 1
ATOM 752 C C . THR A 1 99 ? -5.658 -13.962 6.452 1.00 76.25 99 THR A C 1
ATOM 754 O O . THR A 1 99 ? -5.221 -14.734 7.311 1.00 76.25 99 THR A O 1
ATOM 757 N N . PRO A 1 100 ? -5.161 -12.731 6.271 1.00 87.56 100 PRO A N 1
ATOM 758 C CA . PRO A 1 100 ? -5.737 -11.650 5.454 1.00 87.56 100 PRO A CA 1
ATOM 759 C C . PRO A 1 100 ? -5.331 -11.663 3.962 1.00 87.56 100 PRO A C 1
ATOM 761 O O . PRO A 1 100 ? -4.414 -12.402 3.584 1.00 87.56 100 PRO A O 1
ATOM 764 N N . PRO A 1 101 ? -6.023 -10.882 3.099 1.00 90.25 101 PRO A N 1
ATOM 765 C CA . PRO A 1 101 ? -5.665 -10.750 1.686 1.00 90.25 101 PRO A CA 1
ATOM 766 C C . PRO A 1 101 ? -4.293 -10.086 1.502 1.00 90.25 101 PRO A C 1
ATOM 768 O O . PRO A 1 101 ? -3.808 -9.366 2.377 1.00 90.25 101 PRO A O 1
ATOM 771 N N . ASP A 1 102 ? -3.689 -10.293 0.332 1.00 93.56 102 ASP A N 1
ATOM 772 C CA . ASP A 1 102 ? -2.582 -9.440 -0.102 1.00 93.56 102 ASP A CA 1
ATOM 773 C C . ASP A 1 102 ? -3.176 -8.091 -0.563 1.00 93.56 102 ASP A C 1
ATOM 775 O O . ASP A 1 102 ? -4.286 -8.039 -1.103 1.00 93.56 102 ASP A O 1
ATOM 779 N N . ILE A 1 103 ? -2.449 -6.994 -0.373 1.00 94.19 103 ILE A N 1
ATOM 780 C CA . ILE A 1 103 ? -2.845 -5.664 -0.861 1.00 94.19 103 ILE A CA 1
ATOM 781 C C . ILE A 1 103 ? -1.921 -5.234 -1.992 1.00 94.19 103 ILE A C 1
ATOM 783 O O . ILE A 1 103 ? -0.763 -5.645 -2.049 1.00 94.19 103 ILE A O 1
ATOM 787 N N . VAL A 1 104 ? -2.417 -4.392 -2.889 1.00 95.06 104 VAL A N 1
ATOM 788 C CA . VAL A 1 104 ? -1.603 -3.747 -3.917 1.00 95.06 104 VAL A CA 1
ATOM 789 C C . VAL A 1 104 ? -1.604 -2.252 -3.660 1.00 95.06 104 VAL A C 1
ATOM 791 O O . VAL A 1 104 ? -2.670 -1.642 -3.610 1.00 95.06 104 VAL A O 1
ATOM 794 N N . TYR A 1 105 ? -0.413 -1.679 -3.525 1.00 92.94 105 TYR A N 1
ATOM 795 C CA . TYR A 1 105 ? -0.200 -0.240 -3.433 1.00 92.94 105 TYR A CA 1
ATOM 796 C C . TYR A 1 105 ? 0.596 0.255 -4.631 1.00 92.94 105 TYR A C 1
ATOM 798 O O . TYR A 1 105 ? 1.483 -0.431 -5.142 1.00 92.94 105 TYR A O 1
ATOM 806 N N . ILE A 1 106 ? 0.269 1.463 -5.073 1.00 92.94 106 ILE A N 1
ATOM 807 C CA . ILE A 1 106 ? 1.013 2.186 -6.095 1.00 92.94 106 ILE A CA 1
ATOM 808 C C . ILE A 1 106 ? 1.923 3.186 -5.393 1.00 92.94 106 ILE A C 1
ATOM 810 O O . ILE A 1 106 ? 1.440 4.090 -4.711 1.00 92.94 106 ILE A O 1
ATOM 814 N N . HIS A 1 107 ? 3.228 3.039 -5.587 1.00 90.31 107 HIS A N 1
ATOM 815 C CA . HIS A 1 107 ? 4.238 3.948 -5.057 1.00 90.31 107 HIS A CA 1
ATOM 816 C C . HIS A 1 107 ? 4.899 4.722 -6.190 1.00 90.31 107 HIS A C 1
ATOM 818 O O . HIS A 1 107 ? 5.212 4.150 -7.231 1.00 90.31 107 HIS A O 1
ATOM 824 N N . SER A 1 108 ? 5.129 6.018 -5.986 1.00 87.12 108 SER A N 1
ATOM 825 C CA . SER A 1 108 ? 5.944 6.818 -6.902 1.00 87.12 108 SER A CA 1
ATOM 826 C C . SER A 1 108 ? 7.414 6.698 -6.516 1.00 87.12 108 SER A C 1
ATOM 828 O O . SER A 1 108 ? 7.823 7.211 -5.480 1.00 87.12 108 SER A O 1
ATOM 830 N N . GLU A 1 109 ? 8.219 6.069 -7.360 1.00 80.50 109 GLU A N 1
ATOM 831 C CA . GLU A 1 109 ? 9.670 6.054 -7.237 1.00 80.50 109 GLU A CA 1
ATOM 832 C C . GLU A 1 109 ? 10.305 7.210 -8.021 1.00 80.50 109 GLU A C 1
ATOM 834 O O . GLU A 1 109 ? 9.929 7.517 -9.156 1.00 80.50 109 GLU A O 1
ATOM 839 N N . THR A 1 110 ? 11.290 7.867 -7.409 1.00 72.31 110 THR A N 1
ATOM 840 C CA . THR A 1 110 ? 11.985 9.014 -7.999 1.00 72.31 110 THR A CA 1
ATOM 841 C C . THR A 1 110 ? 13.367 8.621 -8.512 1.00 72.31 110 THR A C 1
ATOM 843 O O . THR A 1 110 ? 14.302 8.523 -7.718 1.00 72.31 110 THR A O 1
ATOM 846 N N . MET A 1 111 ? 13.505 8.463 -9.833 1.00 73.44 111 MET A N 1
ATOM 847 C CA . MET A 1 111 ? 14.777 8.537 -10.573 1.00 73.44 111 MET A CA 1
ATOM 848 C C . MET A 1 111 ? 15.904 7.675 -9.992 1.00 73.44 111 MET A C 1
ATOM 850 O O . MET A 1 111 ? 17.053 8.113 -9.923 1.00 73.44 111 MET A O 1
ATOM 854 N N . LYS A 1 112 ? 15.595 6.456 -9.539 1.00 84.25 112 LYS A N 1
ATOM 855 C CA . LYS A 1 112 ? 16.614 5.523 -9.030 1.00 84.25 112 LYS A CA 1
ATOM 856 C C . LYS A 1 112 ? 17.196 4.649 -10.128 1.00 84.25 112 LYS A C 1
ATOM 858 O O . LYS A 1 112 ? 18.417 4.491 -10.189 1.00 84.25 112 LYS A O 1
ATOM 863 N N . HIS A 1 113 ? 16.318 4.163 -10.995 1.00 88.31 113 HIS A N 1
ATOM 864 C CA . HIS A 1 113 ? 16.603 3.164 -12.012 1.00 88.31 113 HIS A CA 1
ATOM 865 C C . HIS A 1 113 ? 16.304 3.726 -13.399 1.00 88.31 113 HIS A C 1
ATOM 867 O O . HIS A 1 113 ? 15.418 4.567 -13.553 1.00 88.31 113 HIS A O 1
ATOM 873 N N . ASP A 1 114 ? 17.069 3.272 -14.385 1.00 89.25 114 ASP A N 1
ATOM 874 C CA . ASP A 1 114 ? 16.742 3.425 -15.800 1.00 89.25 114 ASP A CA 1
ATOM 875 C C . ASP A 1 114 ? 15.855 2.243 -16.185 1.00 89.25 114 ASP A C 1
ATOM 877 O O . ASP A 1 114 ? 16.342 1.123 -16.339 1.00 89.25 114 ASP A O 1
ATOM 881 N N . PHE A 1 115 ? 14.543 2.468 -16.243 1.00 87.88 115 PHE A N 1
ATOM 882 C CA . PHE A 1 115 ? 13.585 1.401 -16.527 1.00 87.88 115 PHE A CA 1
ATOM 883 C C . PHE A 1 115 ? 13.418 1.162 -18.027 1.00 87.88 115 PHE A C 1
ATOM 885 O O . PHE A 1 115 ? 12.874 0.129 -18.423 1.00 87.88 115 PHE A O 1
ATOM 892 N N . THR A 1 116 ? 13.854 2.108 -18.860 1.00 86.75 116 THR A N 1
ATOM 893 C CA . THR A 1 116 ? 13.692 2.046 -20.316 1.00 86.75 116 THR A CA 1
ATOM 894 C C . THR A 1 116 ? 14.934 1.534 -21.043 1.00 86.75 116 THR A C 1
ATOM 896 O O . THR A 1 116 ? 14.820 1.082 -22.184 1.00 86.75 116 THR A O 1
ATOM 899 N N . GLY A 1 117 ? 16.090 1.535 -20.379 1.00 84.38 117 GLY A N 1
ATOM 900 C CA . GLY A 1 117 ? 17.386 1.179 -20.947 1.00 84.38 117 GLY A CA 1
ATOM 901 C C . GLY A 1 117 ? 17.982 2.272 -21.838 1.00 84.38 117 GLY A C 1
ATOM 902 O O . GLY A 1 117 ? 18.835 1.959 -22.670 1.00 84.38 117 GLY A O 1
ATOM 903 N N . ASP A 1 118 ? 17.518 3.520 -21.725 1.00 86.31 118 ASP A N 1
ATOM 904 C CA . ASP A 1 118 ? 17.984 4.648 -22.543 1.00 86.31 118 ASP A CA 1
ATOM 905 C C . ASP A 1 118 ? 19.182 5.403 -21.931 1.00 86.31 118 ASP A C 1
ATOM 907 O O . ASP A 1 118 ? 19.713 6.342 -22.530 1.00 86.31 118 ASP A O 1
ATOM 911 N N . GLY A 1 119 ? 19.649 4.958 -20.763 1.00 84.38 119 GLY A N 1
ATOM 912 C CA . GLY A 1 119 ? 20.740 5.549 -19.999 1.00 84.38 119 GLY A CA 1
ATOM 913 C C . GLY A 1 119 ? 20.301 6.647 -19.027 1.00 84.38 119 GLY A C 1
ATOM 914 O O . GLY A 1 119 ? 21.151 7.159 -18.290 1.00 84.38 119 GLY A O 1
ATOM 915 N N . ALA A 1 120 ? 19.017 7.016 -18.986 1.00 85.75 120 ALA A N 1
ATOM 916 C CA . ALA A 1 120 ? 18.473 8.016 -18.076 1.00 85.75 120 ALA A CA 1
ATOM 917 C C . ALA A 1 120 ? 17.669 7.371 -16.941 1.00 85.75 120 ALA A C 1
ATOM 919 O O . ALA A 1 120 ? 16.988 6.368 -17.102 1.00 85.75 120 ALA A O 1
ATOM 920 N N . LYS A 1 121 ? 17.734 7.967 -15.747 1.00 88.25 121 LYS A N 1
ATOM 921 C CA . LYS A 1 121 ? 16.930 7.496 -14.615 1.00 88.25 121 LYS A CA 1
ATOM 922 C C . LYS A 1 121 ? 15.517 8.055 -14.690 1.00 88.25 121 LYS A C 1
ATOM 924 O O . LYS A 1 121 ? 15.325 9.261 -14.844 1.00 88.25 121 LYS A O 1
ATOM 929 N N . ASP A 1 122 ? 14.543 7.190 -14.456 1.00 84.31 122 ASP A N 1
ATOM 930 C CA . ASP A 1 122 ? 13.131 7.479 -14.664 1.00 84.31 122 ASP A CA 1
ATOM 931 C C . ASP A 1 122 ? 12.379 7.756 -13.360 1.00 84.31 122 ASP A C 1
ATOM 933 O O . ASP A 1 122 ? 12.582 7.106 -12.329 1.00 84.31 122 ASP A O 1
ATOM 937 N N . ARG A 1 123 ? 11.412 8.677 -13.413 1.00 89.50 123 ARG A N 1
ATOM 938 C CA . ARG A 1 123 ? 10.320 8.667 -12.433 1.00 89.50 123 ARG A CA 1
ATOM 939 C C . ARG A 1 123 ? 9.352 7.552 -12.820 1.00 89.50 123 ARG A C 1
ATOM 941 O O . ARG A 1 123 ? 8.791 7.587 -13.912 1.00 89.50 123 ARG A O 1
ATOM 948 N N . ALA A 1 124 ? 9.101 6.626 -11.903 1.00 91.12 124 ALA A N 1
ATOM 949 C CA . ALA A 1 124 ? 8.227 5.490 -12.156 1.00 91.12 124 ALA A CA 1
ATOM 950 C C . ALA A 1 124 ? 7.128 5.361 -11.103 1.00 91.12 124 ALA A C 1
ATOM 952 O O . ALA A 1 124 ? 7.319 5.687 -9.935 1.00 91.12 124 ALA A O 1
ATOM 953 N N . SER A 1 125 ? 5.974 4.848 -11.513 1.00 92.31 125 SER A N 1
ATOM 954 C CA . SER A 1 125 ? 4.953 4.330 -10.608 1.00 92.31 125 SER A CA 1
ATOM 955 C C . SER A 1 125 ? 5.103 2.816 -10.519 1.00 92.31 125 SER A C 1
ATOM 957 O O . SER A 1 125 ? 5.004 2.113 -11.525 1.00 92.31 125 SER A O 1
ATOM 959 N N . LEU A 1 126 ? 5.336 2.309 -9.315 1.00 93.19 126 LEU A N 1
ATOM 960 C CA . LEU A 1 126 ? 5.478 0.888 -9.032 1.00 93.19 126 LEU A CA 1
ATOM 961 C C . LEU A 1 126 ? 4.194 0.366 -8.398 1.00 93.19 126 LEU A C 1
ATOM 963 O O . LEU A 1 126 ? 3.794 0.833 -7.332 1.00 93.19 126 LEU A O 1
ATOM 967 N N . LYS A 1 127 ? 3.564 -0.636 -9.017 1.00 94.44 127 LYS A N 1
ATOM 968 C CA . LYS A 1 127 ? 2.484 -1.398 -8.379 1.00 94.44 127 LYS A CA 1
ATOM 969 C C . LYS A 1 127 ? 3.090 -2.557 -7.603 1.00 94.44 127 LYS A C 1
ATOM 971 O O . LYS A 1 127 ? 3.525 -3.547 -8.197 1.00 94.44 127 LYS A O 1
ATOM 976 N N . ILE A 1 128 ? 3.102 -2.442 -6.284 1.00 94.44 128 ILE A N 1
ATOM 977 C CA . ILE A 1 128 ? 3.750 -3.392 -5.385 1.00 94.44 128 ILE A CA 1
ATOM 978 C C . ILE A 1 128 ? 2.684 -4.168 -4.618 1.00 94.44 128 ILE A C 1
ATOM 980 O O . ILE A 1 128 ? 1.743 -3.598 -4.066 1.00 94.44 128 ILE A O 1
ATOM 984 N N . LYS A 1 129 ? 2.826 -5.494 -4.603 1.00 94.88 129 LYS A N 1
ATOM 985 C CA . LYS A 1 129 ? 1.993 -6.397 -3.811 1.00 94.88 129 LYS A CA 1
ATOM 986 C C . LYS A 1 129 ? 2.630 -6.570 -2.441 1.00 94.88 129 LYS A C 1
ATOM 988 O O . LYS A 1 129 ? 3.763 -7.044 -2.349 1.00 94.88 129 LYS A O 1
ATOM 993 N N . TYR A 1 130 ? 1.882 -6.264 -1.394 1.00 93.81 130 TYR A N 1
ATOM 994 C CA . TYR A 1 130 ? 2.286 -6.457 -0.011 1.00 93.81 130 TYR A CA 1
ATOM 995 C C . TYR A 1 130 ? 1.472 -7.566 0.641 1.00 93.81 130 TYR A C 1
ATOM 997 O O . TYR A 1 130 ? 0.277 -7.728 0.389 1.00 93.81 130 TYR A O 1
ATOM 1005 N N . ARG A 1 131 ? 2.135 -8.314 1.516 1.00 92.62 131 ARG A N 1
ATOM 1006 C CA . ARG A 1 131 ? 1.537 -9.368 2.326 1.00 92.62 131 ARG A CA 1
ATOM 1007 C C . ARG A 1 131 ? 1.646 -9.013 3.792 1.00 92.62 131 ARG A C 1
ATOM 1009 O O . ARG A 1 131 ? 2.736 -8.722 4.270 1.00 92.62 131 ARG A O 1
ATOM 1016 N N . TRP A 1 132 ? 0.535 -9.090 4.513 1.00 90.56 132 TRP A N 1
ATOM 1017 C CA . TRP A 1 132 ? 0.572 -8.946 5.960 1.00 90.56 132 TRP A CA 1
ATOM 1018 C C . TRP A 1 132 ? 1.213 -10.179 6.605 1.00 90.56 132 TRP A C 1
ATOM 1020 O O . TRP A 1 132 ? 0.738 -11.305 6.431 1.00 90.56 132 TRP A O 1
ATOM 1030 N N . ASN A 1 133 ? 2.285 -9.961 7.361 1.00 88.62 133 ASN A N 1
ATOM 1031 C CA . ASN A 1 133 ? 2.916 -10.968 8.196 1.00 88.62 133 ASN A CA 1
ATOM 1032 C C . ASN A 1 133 ? 2.370 -10.837 9.620 1.00 88.62 133 ASN A C 1
ATOM 1034 O O . ASN A 1 133 ? 2.668 -9.880 10.330 1.00 88.62 133 ASN A O 1
ATOM 1038 N N . THR A 1 134 ? 1.572 -11.811 10.054 1.00 83.44 134 THR A N 1
ATOM 1039 C CA . THR A 1 134 ? 0.917 -11.781 11.369 1.00 83.44 134 THR A CA 1
ATOM 1040 C C . THR A 1 134 ? 1.892 -11.914 12.535 1.00 83.44 134 THR A C 1
ATOM 1042 O O . THR A 1 134 ? 1.635 -11.345 13.592 1.00 83.44 134 THR A O 1
ATOM 1045 N N . GLN A 1 135 ? 3.009 -12.627 12.355 1.00 85.44 135 GLN A N 1
ATOM 1046 C CA . GLN A 1 135 ? 4.018 -12.821 13.400 1.00 85.44 135 GLN A CA 1
ATOM 1047 C C . GLN A 1 135 ? 4.816 -11.541 13.643 1.00 85.44 135 GLN A C 1
ATOM 1049 O O . GLN A 1 135 ? 5.028 -11.148 14.785 1.00 85.44 135 GLN A O 1
ATOM 1054 N N . ARG A 1 136 ? 5.235 -10.879 12.560 1.00 87.06 136 ARG A N 1
ATOM 1055 C CA . ARG A 1 136 ? 5.991 -9.619 12.613 1.00 87.06 136 ARG A CA 1
ATOM 1056 C C . ARG A 1 136 ? 5.102 -8.390 12.756 1.00 87.06 136 ARG A C 1
ATOM 1058 O O . ARG A 1 136 ? 5.606 -7.320 13.064 1.00 87.06 136 ARG A O 1
ATOM 1065 N N . GLN A 1 137 ? 3.799 -8.554 12.531 1.00 86.00 137 GLN A N 1
ATOM 1066 C CA . GLN A 1 137 ? 2.802 -7.485 12.524 1.00 86.00 137 GLN A CA 1
ATOM 1067 C C . GLN A 1 137 ? 3.197 -6.336 11.592 1.00 86.00 137 GLN A C 1
ATOM 1069 O O . GLN A 1 137 ? 3.101 -5.167 11.949 1.00 86.00 137 GLN A O 1
ATOM 1074 N N . ALA A 1 138 ? 3.647 -6.701 10.392 1.00 88.00 138 ALA A N 1
ATOM 1075 C CA . ALA A 1 138 ? 4.124 -5.776 9.377 1.00 88.00 138 ALA A CA 1
ATOM 1076 C C . ALA A 1 138 ? 3.740 -6.271 7.980 1.00 88.00 138 ALA A C 1
ATOM 1078 O O . ALA A 1 138 ? 3.574 -7.473 7.754 1.00 88.00 138 ALA A O 1
ATOM 1079 N N . PHE A 1 139 ? 3.630 -5.349 7.026 1.00 90.19 139 PHE A N 1
ATOM 1080 C CA . PHE A 1 139 ? 3.539 -5.717 5.619 1.00 90.19 139 PHE A CA 1
ATOM 1081 C C . PHE A 1 139 ? 4.923 -6.001 5.041 1.00 90.19 139 PHE A C 1
ATOM 1083 O O . PHE A 1 139 ? 5.853 -5.215 5.188 1.00 90.19 139 PHE A O 1
ATOM 1090 N N . GLU A 1 140 ? 5.029 -7.112 4.326 1.00 90.75 140 GLU A N 1
ATOM 1091 C CA . GLU A 1 140 ? 6.229 -7.532 3.616 1.00 90.75 140 GLU A CA 1
ATOM 1092 C C . GLU A 1 140 ? 5.991 -7.450 2.110 1.00 90.75 140 GLU A C 1
ATOM 1094 O O . GLU A 1 140 ? 4.914 -7.794 1.613 1.00 90.75 140 GLU A O 1
ATOM 1099 N N . VAL A 1 141 ? 7.007 -7.013 1.366 1.00 92.62 141 VAL A N 1
ATOM 1100 C CA . VAL A 1 141 ? 6.930 -6.952 -0.095 1.00 92.62 141 VAL A CA 1
ATOM 1101 C C . VAL A 1 141 ? 6.877 -8.372 -0.656 1.00 92.62 141 VAL A C 1
ATOM 1103 O O . VAL A 1 141 ? 7.833 -9.149 -0.553 1.00 92.62 141 VAL A O 1
ATOM 1106 N N . ALA A 1 142 ? 5.743 -8.705 -1.264 1.00 92.94 142 ALA A N 1
ATOM 1107 C CA . ALA A 1 142 ? 5.490 -10.015 -1.838 1.00 92.94 142 ALA A CA 1
ATOM 1108 C C . ALA A 1 142 ? 5.883 -10.076 -3.316 1.00 92.94 142 ALA A C 1
ATOM 1110 O O . ALA A 1 142 ? 6.388 -11.108 -3.754 1.00 92.94 142 ALA A O 1
ATOM 1111 N N . ASP A 1 143 ? 5.620 -9.016 -4.089 1.00 94.69 143 ASP A N 1
ATOM 1112 C CA . ASP A 1 143 ? 5.847 -9.007 -5.540 1.00 94.69 143 ASP A CA 1
ATOM 1113 C C . ASP A 1 143 ? 5.837 -7.592 -6.143 1.00 94.69 143 ASP A C 1
ATOM 1115 O O . ASP A 1 143 ? 5.223 -6.683 -5.584 1.00 94.69 143 ASP A O 1
ATOM 1119 N N . ILE A 1 144 ? 6.432 -7.442 -7.328 1.00 94.62 144 ILE A N 1
ATOM 1120 C CA . ILE A 1 144 ? 6.321 -6.247 -8.178 1.00 94.62 144 ILE A CA 1
ATOM 1121 C C . ILE A 1 144 ? 5.443 -6.604 -9.378 1.00 94.62 144 ILE A C 1
ATOM 1123 O O . ILE A 1 144 ? 5.805 -7.440 -10.215 1.00 94.62 144 ILE A O 1
ATOM 1127 N N . LEU A 1 145 ? 4.261 -5.991 -9.441 1.00 94.44 145 LEU A N 1
ATOM 1128 C CA . LEU A 1 145 ? 3.226 -6.342 -10.412 1.00 94.44 145 LEU A CA 1
ATOM 1129 C C . LEU A 1 145 ? 3.332 -5.543 -11.707 1.00 94.44 145 LEU A C 1
ATOM 1131 O O . LEU A 1 145 ? 3.052 -6.086 -12.771 1.00 94.44 145 LEU A O 1
ATOM 1135 N N . ALA A 1 146 ?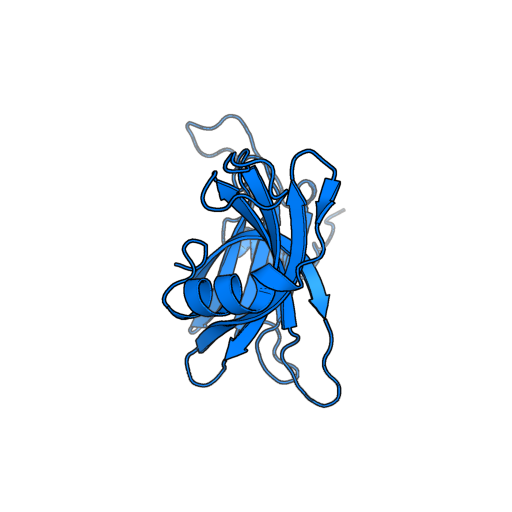 3.696 -4.267 -11.619 1.00 93.88 146 ALA A N 1
ATOM 1136 C CA . ALA A 1 146 ? 3.835 -3.397 -12.778 1.00 93.88 146 ALA A CA 1
ATOM 1137 C C . ALA A 1 146 ? 4.780 -2.236 -12.474 1.00 93.88 146 ALA A C 1
ATOM 1139 O O . ALA A 1 146 ? 4.860 -1.777 -11.332 1.00 93.88 146 ALA A O 1
ATOM 1140 N N . ILE A 1 147 ? 5.436 -1.755 -13.524 1.00 93.81 147 ILE A N 1
ATOM 1141 C CA . ILE A 1 147 ? 6.249 -0.544 -13.536 1.00 93.81 147 ILE A CA 1
ATOM 1142 C C . ILE A 1 147 ? 5.669 0.349 -14.634 1.00 93.81 147 ILE A C 1
ATOM 1144 O O . ILE A 1 147 ? 5.379 -0.129 -15.730 1.00 93.81 147 ILE A O 1
ATOM 1148 N N . GLU A 1 148 ? 5.462 1.630 -14.350 1.00 93.19 148 GLU A N 1
ATOM 1149 C CA . GLU A 1 148 ? 5.011 2.601 -15.347 1.00 93.19 148 GLU A CA 1
ATOM 1150 C C . GLU A 1 148 ? 5.887 3.854 -15.304 1.00 93.19 148 GLU A C 1
ATOM 1152 O O . GLU A 1 148 ? 5.967 4.507 -14.268 1.00 93.19 148 GLU A O 1
ATOM 1157 N N . THR A 1 149 ? 6.521 4.202 -16.424 1.00 90.69 149 THR A N 1
ATOM 1158 C CA . THR A 1 149 ? 7.319 5.431 -16.589 1.00 90.69 149 THR A CA 1
ATOM 1159 C C . THR A 1 149 ? 6.739 6.264 -17.723 1.00 90.69 149 THR A C 1
ATOM 1161 O O . THR A 1 149 ? 6.454 5.735 -18.795 1.00 90.69 149 THR A O 1
ATOM 1164 N N . ALA A 1 150 ? 6.508 7.558 -17.490 1.00 85.25 150 ALA A N 1
ATOM 1165 C CA . ALA A 1 150 ? 5.964 8.487 -18.490 1.00 85.25 150 ALA A CA 1
ATOM 1166 C C . ALA A 1 150 ? 4.732 7.945 -19.267 1.00 85.25 150 ALA A C 1
ATOM 1168 O O . ALA A 1 150 ? 4.614 8.123 -20.479 1.00 85.25 150 ALA A O 1
ATOM 1169 N N . GLY A 1 151 ? 3.827 7.235 -18.578 1.00 84.31 151 GLY A N 1
ATOM 1170 C CA . GLY A 1 151 ? 2.629 6.616 -19.166 1.00 84.31 151 GLY A CA 1
ATOM 1171 C C . GLY A 1 151 ? 2.878 5.321 -19.956 1.00 84.31 151 GLY A C 1
ATOM 1172 O O . GLY A 1 151 ? 1.940 4.737 -20.500 1.00 84.31 151 GLY A O 1
ATOM 1173 N N . ARG A 1 152 ? 4.125 4.842 -20.025 1.00 88.31 152 ARG A N 1
ATOM 1174 C CA . ARG A 1 152 ? 4.504 3.566 -20.642 1.00 88.31 152 ARG A CA 1
ATOM 1175 C C . ARG A 1 152 ? 4.612 2.482 -19.581 1.00 88.31 152 ARG A C 1
ATOM 1177 O O . ARG A 1 152 ? 5.341 2.629 -18.603 1.00 88.31 152 ARG A O 1
ATOM 1184 N N . LYS A 1 153 ? 3.929 1.361 -19.812 1.00 90.75 153 LYS A N 1
ATOM 1185 C CA . LYS A 1 153 ? 4.073 0.158 -18.988 1.00 90.75 153 LYS A CA 1
ATOM 1186 C C . LYS A 1 153 ? 5.372 -0.551 -19.346 1.00 90.75 153 LYS A C 1
ATOM 1188 O O . LYS A 1 153 ? 5.576 -0.908 -20.503 1.00 90.75 153 LYS A O 1
ATOM 1193 N N . ILE A 1 154 ? 6.204 -0.773 -18.342 1.00 90.50 154 ILE A N 1
ATOM 1194 C CA . ILE A 1 154 ? 7.444 -1.535 -18.430 1.00 90.50 154 ILE A CA 1
ATOM 1195 C C . ILE A 1 154 ? 7.187 -2.907 -17.811 1.00 90.50 154 ILE A C 1
ATOM 1197 O O . ILE A 1 154 ? 6.575 -3.013 -16.743 1.00 90.50 154 ILE A O 1
ATOM 1201 N N . ASP A 1 155 ? 7.625 -3.965 -18.493 1.00 86.00 155 ASP A N 1
ATOM 1202 C CA . ASP A 1 155 ? 7.580 -5.312 -17.931 1.00 86.00 155 ASP A CA 1
ATOM 1203 C C . ASP A 1 155 ? 8.503 -5.372 -16.701 1.00 86.00 155 ASP A C 1
ATOM 1205 O O . ASP A 1 155 ? 9.702 -5.103 -16.832 1.00 86.00 155 ASP A O 1
ATOM 1209 N N . PRO A 1 156 ? 7.991 -5.734 -15.507 1.00 87.56 156 PRO A N 1
ATOM 1210 C CA . PRO A 1 156 ? 8.829 -5.888 -14.329 1.00 87.56 156 PRO A CA 1
ATOM 1211 C C . PRO A 1 156 ? 9.992 -6.866 -14.513 1.00 87.56 156 PRO A C 1
ATOM 1213 O O . PRO A 1 156 ? 10.958 -6.729 -13.775 1.00 87.56 156 PRO A O 1
ATOM 1216 N N . GLY A 1 157 ? 9.906 -7.830 -15.444 1.00 86.56 157 GLY A N 1
ATOM 1217 C CA . GLY A 1 157 ? 10.901 -8.865 -15.767 1.00 86.56 157 GLY A CA 1
ATOM 1218 C C . GLY A 1 157 ? 12.274 -8.721 -15.099 1.00 86.56 157 GLY A C 1
ATOM 1219 O O . GLY A 1 157 ? 12.481 -9.216 -13.987 1.00 86.56 157 GLY A O 1
ATOM 1220 N N . ALA A 1 158 ? 13.208 -8.042 -15.771 1.00 81.62 158 ALA A N 1
ATOM 1221 C CA . ALA A 1 158 ? 14.595 -7.898 -15.318 1.00 81.62 158 ALA A CA 1
ATOM 1222 C C . ALA A 1 158 ? 14.741 -7.118 -13.994 1.00 81.62 158 ALA A C 1
ATOM 1224 O O . ALA A 1 158 ? 15.646 -7.401 -13.210 1.00 81.62 158 ALA A O 1
ATOM 1225 N N . PHE A 1 159 ? 13.832 -6.185 -13.702 1.00 89.44 159 PHE A N 1
ATOM 1226 C CA . PHE A 1 159 ? 13.875 -5.351 -12.497 1.00 89.44 159 PHE A CA 1
ATOM 1227 C C . PHE A 1 159 ? 13.245 -6.012 -11.273 1.00 89.44 159 PHE A C 1
ATOM 1229 O O . PHE A 1 159 ? 13.518 -5.602 -10.148 1.00 89.44 159 PHE A O 1
ATOM 1236 N N . ARG A 1 160 ? 12.407 -7.038 -11.452 1.00 92.56 160 ARG A N 1
ATOM 1237 C CA . ARG A 1 160 ? 11.598 -7.604 -10.368 1.00 92.56 160 ARG A CA 1
ATOM 1238 C C . ARG A 1 160 ? 12.466 -8.084 -9.212 1.00 92.56 160 ARG A C 1
ATOM 1240 O O . ARG A 1 160 ? 12.170 -7.747 -8.073 1.00 92.56 160 ARG A O 1
ATOM 1247 N N . GLN A 1 161 ? 13.520 -8.857 -9.477 1.00 90.94 161 GLN A N 1
ATOM 1248 C CA . GLN A 1 161 ? 14.372 -9.381 -8.399 1.00 90.94 161 GLN A CA 1
ATOM 1249 C C . GLN A 1 161 ? 15.183 -8.278 -7.715 1.00 90.94 161 GLN A C 1
ATOM 1251 O O . GLN A 1 161 ? 15.270 -8.278 -6.489 1.00 90.94 161 GLN A O 1
ATOM 1256 N N . LEU A 1 162 ? 15.696 -7.318 -8.490 1.00 90.62 162 LEU A N 1
ATOM 1257 C CA . LEU A 1 162 ? 16.406 -6.151 -7.966 1.00 90.62 162 LEU A CA 1
ATOM 1258 C C . LEU A 1 162 ? 15.511 -5.354 -7.006 1.00 90.62 162 LEU A C 1
ATOM 1260 O O . LEU A 1 162 ? 15.842 -5.195 -5.834 1.00 90.62 162 LEU A O 1
ATOM 1264 N N . LEU A 1 163 ? 14.332 -4.939 -7.475 1.00 91.75 163 LEU A N 1
ATOM 1265 C CA . LEU A 1 163 ? 13.373 -4.171 -6.681 1.00 91.75 163 LEU A CA 1
ATOM 1266 C C . LEU A 1 163 ? 12.890 -4.956 -5.457 1.00 91.75 163 LEU A C 1
ATOM 1268 O O . LEU A 1 163 ? 12.786 -4.404 -4.366 1.00 91.75 163 LEU A O 1
ATOM 1272 N N . LEU A 1 164 ? 12.630 -6.261 -5.591 1.00 92.00 164 LEU A N 1
ATOM 1273 C CA . LEU A 1 164 ? 12.261 -7.091 -4.442 1.00 92.00 164 LEU A CA 1
ATOM 1274 C C . LEU A 1 164 ? 13.362 -7.140 -3.386 1.00 92.00 164 LEU A C 1
ATOM 1276 O O . LEU A 1 164 ? 13.056 -7.092 -2.196 1.00 92.00 164 LEU A O 1
ATOM 1280 N N . GLN A 1 165 ? 14.624 -7.254 -3.797 1.00 90.62 165 GLN A N 1
ATOM 1281 C CA . GLN A 1 165 ? 15.751 -7.257 -2.873 1.00 90.62 165 GLN A CA 1
ATOM 1282 C C . GLN A 1 165 ? 15.868 -5.915 -2.146 1.00 90.62 165 GLN A C 1
ATOM 1284 O O . GLN A 1 165 ? 15.927 -5.904 -0.917 1.00 90.62 165 GLN A O 1
ATOM 1289 N N . GLU A 1 166 ? 15.837 -4.801 -2.880 1.00 89.88 166 GLU A N 1
ATOM 1290 C CA . GLU A 1 166 ? 15.916 -3.451 -2.311 1.00 89.88 166 GLU A CA 1
ATOM 1291 C C . GLU A 1 166 ? 14.781 -3.192 -1.311 1.00 89.88 166 GLU A C 1
ATOM 1293 O O . GLU A 1 166 ? 15.014 -2.811 -0.164 1.00 89.88 166 GLU A O 1
ATOM 1298 N N . TYR A 1 167 ? 13.538 -3.477 -1.702 1.00 88.69 167 TYR A N 1
ATOM 1299 C CA . TYR A 1 167 ? 12.368 -3.151 -0.888 1.00 88.69 167 TYR A CA 1
ATOM 1300 C C . TYR A 1 167 ? 12.203 -4.081 0.321 1.00 88.69 167 TYR A C 1
ATOM 1302 O O . TYR A 1 167 ? 11.577 -3.697 1.309 1.00 88.69 167 TYR A O 1
ATOM 1310 N N . ARG A 1 168 ? 12.778 -5.291 0.288 1.00 86.88 168 ARG A N 1
ATOM 1311 C CA . ARG A 1 168 ? 12.843 -6.181 1.461 1.00 86.88 168 ARG A CA 1
ATOM 1312 C C . ARG A 1 168 ? 13.879 -5.737 2.490 1.00 86.88 168 ARG A C 1
ATOM 1314 O O . ARG A 1 168 ? 13.717 -6.066 3.660 1.00 86.88 168 ARG A O 1
ATOM 1321 N N . GLN A 1 169 ? 14.926 -5.026 2.073 1.00 84.50 169 GLN A N 1
ATOM 1322 C CA . GLN A 1 169 ? 15.924 -4.464 2.991 1.00 84.50 169 GLN A CA 1
ATOM 1323 C C . GLN A 1 169 ? 15.396 -3.222 3.720 1.00 84.50 169 GLN A C 1
ATOM 1325 O O . GLN A 1 169 ? 15.821 -2.940 4.837 1.00 84.50 169 GLN A O 1
ATOM 1330 N N . GLY A 1 170 ? 14.431 -2.523 3.122 1.00 77.38 170 GLY A N 1
ATOM 1331 C CA . GLY A 1 170 ? 13.673 -1.454 3.759 1.00 77.38 170 GLY A CA 1
ATOM 1332 C C . GLY A 1 170 ? 12.791 -0.746 2.740 1.00 77.38 170 GLY A C 1
ATOM 1333 O O . GLY A 1 170 ? 13.297 -0.084 1.837 1.00 77.38 170 GLY A O 1
ATOM 1334 N N . SER A 1 171 ? 11.470 -0.877 2.871 1.00 75.00 171 SER A N 1
ATOM 1335 C CA . SER A 1 171 ? 10.531 -0.176 1.994 1.00 75.00 171 SER A CA 1
ATOM 1336 C C . SER A 1 171 ? 10.407 1.277 2.463 1.00 75.00 171 SER A C 1
ATOM 1338 O O . SER A 1 171 ? 9.841 1.496 3.531 1.00 75.00 171 SER A O 1
ATOM 1340 N N . PRO A 1 172 ? 10.852 2.283 1.685 1.00 70.00 172 PRO A N 1
ATOM 1341 C CA . PRO A 1 172 ? 10.784 3.691 2.105 1.00 70.00 172 PRO A CA 1
ATOM 1342 C C . PRO A 1 172 ? 9.343 4.193 2.278 1.00 70.00 172 PRO A C 1
ATOM 1344 O O . PRO A 1 172 ? 9.107 5.254 2.845 1.00 70.00 172 PRO A O 1
ATOM 1347 N N . TRP A 1 173 ? 8.378 3.425 1.779 1.00 79.50 173 TRP A N 1
ATOM 1348 C CA . TRP A 1 173 ? 6.959 3.749 1.791 1.00 79.50 173 TRP A CA 1
ATOM 1349 C C . TRP A 1 173 ? 6.191 3.118 2.948 1.00 79.50 173 TRP A C 1
ATOM 1351 O O . TRP A 1 173 ? 4.975 3.275 2.992 1.00 79.50 173 TRP A O 1
ATOM 1361 N N . VAL A 1 174 ? 6.872 2.372 3.825 1.00 79.81 174 VAL A N 1
ATOM 1362 C CA . VAL A 1 174 ? 6.285 1.713 4.997 1.00 79.81 174 VAL A CA 1
ATOM 1363 C C . VAL A 1 174 ? 7.059 2.166 6.235 1.00 79.81 174 VAL A C 1
ATOM 1365 O O . VAL A 1 174 ? 8.245 1.857 6.334 1.00 79.81 174 VAL A O 1
ATOM 1368 N N . TYR A 1 175 ? 6.421 2.911 7.144 1.00 78.44 175 TYR A N 1
ATOM 1369 C CA . TYR A 1 175 ? 7.082 3.539 8.302 1.00 78.44 175 TYR A CA 1
ATOM 1370 C C . TYR A 1 175 ? 6.183 3.707 9.531 1.00 78.44 175 TYR A C 1
ATOM 1372 O O . TYR A 1 175 ? 4.939 3.783 9.390 1.00 78.44 175 TYR A O 1
#

Radius of gyration: 17.79 Å; chains: 1; bounding box: 54×48×47 Å

Sequence (175 aa):
MAQTGSFESRLAEQLGLCTNNRTAGNDYVYPCSQCTLQFVSLSPGQQPDQLFLMEARSPDNCGSGGCTGTVYRKQGKSYIAQTNFFGYFDRVIARSGNTPPDIVYIHSETMKHDFTGDGAKDRASLKIKYRWNTQRQAFEVADILAIETAGRKIDPGAFRQLLLQEYRQGSPWVY

Secondary structure (DSSP, 8-state):
------HHHHHHHHTTSS-SS--TT------GGGSEEEEEE-SSSS-TTSEEEEEEESTTTEETTEEEEEEEEEETTEEEEEEEEEEEEEEEEEETTEEEEEEEEEEEEES-S-SSSSSSPPEEEEEEEEEEETTTTEEEEEEEEEEEETTEEEPSHHHHHHHHHHHHH--TTB-

pLDDT: mean 84.0, std 12.61, range [30.41, 95.06]